Protein AF-A0A544Y3U0-F1 (afdb_monomer_lite)

Secondary structure (DSSP, 8-state):
--THHHHHHHHHHHHHHHHHHHHHHHHHHHHHHHHHHHHHHH-HHHHHHHHHHHH----TT--------TTTHHHHTTTS-----SPPPHHHHHHHHHHHHHT----PPP-----PPPP------PPP--

InterPro domains:
  IPR007060 Septum formation initiator FtsL/DivIC [PF04977] (3-69)

Foldseek 3Di:
DDPPVVVVVVVVVVVVVVVVVVVVVVVVVVVVVVVVVVVLVVDPVSVVVCCCVPVVDDDVPDDDDDDADPVCVVVVVVVPDDPPPPDPDPVVVVVVVVVVVVVDDDDDDDDDDDDDDDDDDDDDDDDDDD

pLDDT: mean 76.21, std 18.73, range [39.06, 98.12]

Sequence (130 aa):
MSLAYPAREYVAQRRQIAQLEAQQANALRKLQNLEQRRRRLEDPDYIKRLAKERLFYCEPGADCYQVIDEDTAGTAAAKAGTKPPERPAWYVTLWRSFEAADKGRPAAPAAGRSPAPTASASASAPPAAG

Organism: NCBI:txid568844

Structure (mmCIF, N/CA/C/O backbone):
data_AF-A0A544Y3U0-F1
#
_entry.id   AF-A0A544Y3U0-F1
#
loop_
_atom_site.group_PDB
_atom_site.id
_atom_site.type_symbol
_atom_site.label_atom_id
_atom_site.label_alt_id
_atom_site.label_comp_id
_atom_site.label_asym_id
_atom_site.label_entity_id
_atom_site.label_seq_id
_atom_site.pdbx_PDB_ins_code
_atom_site.Cartn_x
_atom_site.Cartn_y
_atom_site.Cartn_z
_atom_site.occupancy
_atom_site.B_iso_or_equiv
_atom_site.auth_seq_id
_atom_site.auth_comp_id
_atom_site.auth_asym_id
_atom_site.auth_atom_id
_atom_site.pdbx_PDB_model_num
ATOM 1 N N . MET A 1 1 ? -27.786 2.611 47.913 1.00 48.91 1 MET A N 1
ATOM 2 C CA . MET A 1 1 ? -28.156 2.373 46.499 1.00 48.91 1 MET A CA 1
ATOM 3 C C . MET A 1 1 ? -26.975 2.746 45.608 1.00 48.91 1 MET A C 1
ATOM 5 O O . MET A 1 1 ? -26.592 3.908 45.581 1.00 48.91 1 MET A O 1
ATOM 9 N N . SER A 1 2 ? -26.355 1.765 44.946 1.00 60.31 2 SER A N 1
ATOM 10 C CA . SER A 1 2 ? -25.130 1.940 44.147 1.00 60.31 2 SER A CA 1
ATOM 11 C C . SER A 1 2 ? -25.437 2.353 42.703 1.00 60.31 2 SER A C 1
ATOM 13 O O . SER A 1 2 ? -25.557 1.506 41.825 1.00 60.31 2 SER A O 1
ATOM 15 N N . LEU A 1 3 ? -25.520 3.659 42.442 1.00 62.03 3 LEU A N 1
ATOM 16 C CA . LEU A 1 3 ? -25.684 4.229 41.090 1.00 62.03 3 LEU A CA 1
ATOM 17 C C . LEU A 1 3 ? -24.355 4.375 40.319 1.00 62.03 3 LEU A C 1
ATOM 19 O O . LEU A 1 3 ? -24.346 4.772 39.158 1.00 62.03 3 LEU A O 1
ATOM 23 N N . ALA A 1 4 ? -23.221 4.030 40.935 1.00 64.88 4 ALA A N 1
ATOM 24 C CA . ALA A 1 4 ? -21.902 4.148 40.307 1.00 64.88 4 ALA A CA 1
ATOM 25 C C . ALA A 1 4 ? -21.598 3.035 39.279 1.00 64.88 4 ALA A C 1
ATOM 27 O O . ALA A 1 4 ? -20.752 3.220 38.405 1.00 64.88 4 ALA A O 1
ATOM 28 N N . TYR A 1 5 ? -22.274 1.878 39.360 1.00 67.19 5 TYR A N 1
ATOM 29 C CA . TYR A 1 5 ? -22.028 0.738 38.461 1.00 67.19 5 TYR A CA 1
ATOM 30 C C . TYR A 1 5 ? -22.492 0.990 37.012 1.00 67.19 5 TYR A C 1
ATOM 32 O O . TYR A 1 5 ? -21.703 0.747 36.101 1.00 67.19 5 TYR A O 1
ATOM 40 N N . PRO A 1 6 ? -23.694 1.539 36.761 1.00 81.75 6 PRO A N 1
ATOM 41 C CA . PRO A 1 6 ? -24.152 1.838 35.401 1.00 81.75 6 PRO A CA 1
ATOM 42 C C . PRO A 1 6 ? -23.341 2.942 34.705 1.00 81.75 6 PRO A C 1
ATOM 44 O O . PRO A 1 6 ? -23.086 2.865 33.505 1.00 81.75 6 PRO A O 1
ATOM 47 N N . ALA A 1 7 ? -22.888 3.956 35.452 1.00 80.19 7 ALA A N 1
ATOM 48 C CA . ALA A 1 7 ? -22.153 5.084 34.880 1.00 80.19 7 ALA A CA 1
ATOM 49 C C . ALA A 1 7 ? -20.780 4.673 34.319 1.00 80.19 7 ALA A C 1
ATOM 51 O O . ALA A 1 7 ? -20.399 5.104 33.231 1.00 80.19 7 ALA A O 1
ATOM 52 N N . ARG A 1 8 ? -20.039 3.806 35.025 1.00 82.81 8 ARG A N 1
ATOM 53 C CA . ARG A 1 8 ? -18.732 3.330 34.538 1.00 82.81 8 ARG A CA 1
ATOM 54 C C . ARG A 1 8 ? -18.849 2.409 33.322 1.00 82.81 8 ARG A C 1
ATOM 56 O O . ARG A 1 8 ? -17.984 2.455 32.453 1.00 82.81 8 ARG A O 1
ATOM 63 N N . GLU A 1 9 ? -19.923 1.624 33.249 1.00 85.12 9 GLU A N 1
ATOM 64 C CA . GLU A 1 9 ? -20.185 0.721 32.127 1.00 85.12 9 GLU A CA 1
ATOM 65 C C . GLU A 1 9 ? -20.483 1.520 30.855 1.00 85.12 9 GLU A C 1
ATOM 67 O O . GLU A 1 9 ? -19.892 1.281 29.804 1.00 85.12 9 GLU A O 1
ATOM 72 N N . TYR A 1 10 ? -21.295 2.573 30.975 1.00 86.94 10 TYR A N 1
ATOM 73 C CA . TYR A 1 10 ? -21.544 3.503 29.877 1.00 86.94 10 TYR A CA 1
ATOM 74 C C . TYR A 1 10 ? -20.252 4.166 29.369 1.00 86.94 10 TYR A C 1
ATOM 76 O O . TYR A 1 10 ? -20.007 4.217 28.164 1.00 86.94 10 TYR A O 1
ATOM 84 N N . VAL A 1 11 ? -19.375 4.631 30.268 1.00 90.31 11 VAL A N 1
ATOM 85 C CA . VAL A 1 11 ? -18.079 5.217 29.876 1.00 90.31 11 VAL A CA 1
ATOM 86 C C . VAL A 1 11 ? -17.190 4.194 29.158 1.00 90.31 11 VAL A C 1
ATOM 88 O O . VAL A 1 11 ? -16.544 4.544 28.168 1.00 90.31 11 VAL A O 1
ATOM 91 N N . ALA A 1 12 ? -17.164 2.939 29.616 1.00 90.06 12 ALA A N 1
ATOM 92 C CA . ALA A 1 12 ? -16.413 1.869 28.961 1.00 90.06 12 ALA A CA 1
ATOM 93 C C . ALA A 1 12 ? -16.936 1.595 27.539 1.00 90.06 12 ALA A C 1
ATOM 95 O O . ALA A 1 12 ? -16.149 1.580 26.591 1.00 90.06 12 ALA A O 1
ATOM 96 N N . GLN A 1 13 ? -18.255 1.497 27.363 1.00 89.56 13 GLN A N 1
ATOM 97 C CA . GLN A 1 13 ? -18.881 1.307 26.051 1.00 89.56 13 GLN A CA 1
ATOM 98 C C . GLN A 1 13 ? -18.585 2.467 25.093 1.00 89.56 13 GLN A C 1
ATOM 100 O O . GLN A 1 13 ? -18.227 2.245 23.938 1.00 89.56 13 GLN A O 1
ATOM 105 N N . ARG A 1 14 ? -18.647 3.719 25.565 1.00 95.00 14 ARG A N 1
ATOM 106 C CA . ARG A 1 14 ? -18.317 4.895 24.737 1.00 95.00 14 ARG A CA 1
ATOM 107 C C . ARG A 1 14 ? -16.859 4.889 24.281 1.00 95.00 14 ARG A C 1
ATOM 109 O O . ARG A 1 14 ? -16.585 5.257 23.141 1.00 95.00 14 ARG A O 1
ATOM 116 N N . ARG A 1 15 ? -15.929 4.435 25.130 1.00 93.62 15 ARG A N 1
ATOM 117 C CA . ARG A 1 15 ? -14.522 4.250 24.736 1.00 93.62 15 ARG A CA 1
ATOM 118 C C . ARG A 1 15 ? -14.375 3.170 23.670 1.00 93.62 15 ARG A C 1
ATOM 120 O O . ARG A 1 15 ? -13.631 3.381 22.719 1.00 93.62 15 ARG A O 1
ATOM 127 N N . GLN A 1 16 ? -15.089 2.054 23.802 1.00 94.06 16 GLN A N 1
ATOM 128 C CA . GLN A 1 16 ? -15.058 0.977 22.813 1.00 94.06 16 GLN A CA 1
ATOM 129 C C . GLN A 1 16 ? -15.594 1.438 21.451 1.00 94.06 16 GLN A C 1
ATOM 131 O O . GLN A 1 16 ? -14.955 1.185 20.433 1.00 94.06 16 GLN A O 1
ATOM 136 N N . ILE A 1 17 ? -16.708 2.176 21.428 1.00 96.00 17 ILE A N 1
ATOM 137 C CA . ILE A 1 17 ? -17.262 2.762 20.197 1.00 96.00 17 ILE A CA 1
ATOM 138 C C . ILE A 1 17 ? -16.244 3.708 19.553 1.00 96.00 17 ILE A C 1
ATOM 140 O O . ILE A 1 17 ? -15.903 3.531 18.387 1.00 96.00 17 ILE A O 1
ATOM 144 N N . ALA A 1 18 ? -15.673 4.639 20.325 1.00 97.00 18 ALA A N 1
ATOM 145 C CA . ALA A 1 18 ? -14.677 5.579 19.810 1.00 97.00 18 ALA A CA 1
ATOM 146 C C . ALA A 1 18 ? -13.426 4.873 19.248 1.00 97.00 18 ALA A C 1
ATOM 148 O O . ALA A 1 18 ? -12.868 5.288 18.232 1.00 97.00 18 ALA A O 1
ATOM 149 N N . GLN A 1 19 ? -12.983 3.783 19.882 1.00 96.81 19 GLN A N 1
ATOM 150 C CA . GLN A 1 19 ? -11.872 2.972 19.378 1.00 96.81 19 GLN A CA 1
ATOM 151 C C . GLN A 1 19 ? -12.218 2.279 18.056 1.00 96.81 19 GLN A C 1
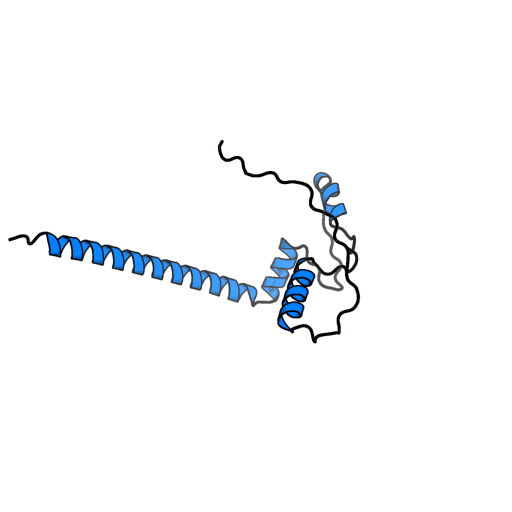ATOM 153 O O . GLN A 1 19 ? -11.397 2.286 17.138 1.00 96.81 19 GLN A O 1
ATOM 158 N N . LEU A 1 20 ? -13.416 1.703 17.938 1.00 97.75 20 LEU A N 1
ATOM 159 C CA . LEU A 1 20 ? -13.874 1.045 16.713 1.00 97.75 20 LEU A CA 1
ATOM 160 C C . LEU A 1 20 ? -14.028 2.039 15.557 1.00 97.75 20 LEU A C 1
ATOM 162 O O . LEU A 1 20 ? -13.564 1.766 14.452 1.00 97.75 20 LEU A O 1
ATOM 166 N N . GLU A 1 21 ? -14.592 3.216 15.815 1.00 97.75 21 GLU A N 1
ATOM 167 C CA . GLU A 1 21 ? -14.696 4.299 14.830 1.00 97.75 21 GLU A CA 1
ATOM 168 C C . GLU A 1 21 ? -13.309 4.756 14.354 1.00 97.75 21 GLU A C 1
ATOM 170 O O . GLU A 1 21 ? -13.066 4.899 13.153 1.00 97.75 21 GLU A O 1
ATOM 175 N N . ALA A 1 22 ? -12.348 4.903 15.273 1.00 97.81 22 ALA A N 1
ATOM 176 C CA . ALA A 1 22 ? -10.971 5.236 14.919 1.00 97.81 22 ALA A CA 1
ATOM 177 C C . ALA A 1 22 ? -10.313 4.142 14.056 1.00 97.81 22 ALA A C 1
ATOM 179 O O . ALA A 1 22 ? -9.614 4.446 13.084 1.00 97.81 22 ALA A O 1
ATOM 180 N N . GLN A 1 23 ? -10.541 2.863 14.370 1.00 97.56 23 GLN A N 1
ATOM 181 C CA . GLN A 1 23 ? -10.059 1.740 13.561 1.00 97.56 23 GLN A CA 1
ATOM 182 C C . GLN A 1 23 ? -10.691 1.729 12.166 1.00 97.56 23 GLN A C 1
ATOM 184 O O . GLN A 1 23 ? -9.972 1.558 11.178 1.00 97.56 23 GLN A O 1
ATOM 189 N N . GLN A 1 24 ? -11.997 1.980 12.063 1.00 97.88 24 GLN A N 1
ATOM 190 C CA . GLN A 1 24 ? -12.703 2.084 10.789 1.00 97.88 24 GLN A CA 1
ATOM 191 C C . GLN A 1 24 ? -12.136 3.223 9.936 1.00 97.88 24 GLN A C 1
ATOM 193 O O . GLN A 1 24 ? -11.776 3.006 8.779 1.00 97.88 24 GLN A O 1
ATOM 198 N N . ALA A 1 25 ? -11.963 4.415 10.512 1.00 98.06 25 ALA A N 1
ATOM 199 C CA . ALA A 1 25 ? -11.368 5.554 9.818 1.00 98.06 25 ALA A CA 1
ATOM 200 C C . ALA A 1 25 ? -9.937 5.249 9.335 1.00 98.06 25 ALA A C 1
ATOM 202 O O . ALA A 1 25 ? -9.553 5.598 8.217 1.00 98.06 25 ALA A O 1
ATOM 203 N N . ASN A 1 26 ? -9.139 4.546 10.143 1.00 98.06 26 ASN A N 1
ATOM 204 C CA . ASN A 1 26 ? -7.810 4.080 9.746 1.00 98.06 26 ASN A CA 1
ATOM 205 C C . ASN A 1 26 ? -7.860 3.094 8.572 1.00 98.06 26 ASN A C 1
ATOM 207 O O . ASN A 1 26 ? -7.059 3.214 7.643 1.00 98.06 26 ASN A O 1
ATOM 211 N N . ALA A 1 27 ? -8.780 2.131 8.602 1.00 97.69 27 ALA A N 1
ATOM 212 C CA . ALA A 1 27 ? -8.945 1.148 7.538 1.00 97.69 27 ALA A CA 1
ATOM 213 C C . ALA A 1 27 ? -9.372 1.810 6.220 1.00 97.69 27 ALA A C 1
ATOM 215 O O . ALA A 1 27 ? -8.755 1.561 5.186 1.00 97.69 27 ALA A O 1
ATOM 216 N N . LEU A 1 28 ? -10.341 2.727 6.265 1.00 98.12 28 LEU A N 1
ATOM 217 C CA . LEU A 1 28 ? -10.798 3.476 5.092 1.00 98.12 28 LEU A CA 1
ATOM 218 C C . LEU A 1 28 ? -9.675 4.319 4.476 1.00 98.12 28 LEU A C 1
ATOM 220 O O . LEU A 1 28 ? -9.487 4.295 3.261 1.00 98.12 28 LEU A O 1
ATOM 224 N N . ARG A 1 29 ? -8.855 4.989 5.296 1.00 98.12 29 ARG A N 1
ATOM 225 C CA . ARG A 1 29 ? -7.670 5.717 4.804 1.00 98.12 29 ARG A CA 1
ATOM 226 C C . ARG A 1 29 ? -6.670 4.795 4.107 1.00 98.12 29 ARG A C 1
ATOM 228 O O . ARG A 1 29 ? -6.110 5.158 3.074 1.00 98.12 29 ARG A O 1
ATOM 235 N N . LYS A 1 30 ? -6.436 3.594 4.646 1.00 97.50 30 LYS A N 1
ATOM 236 C CA . LYS A 1 30 ? -5.561 2.598 4.007 1.00 97.50 30 LYS A CA 1
ATOM 237 C C . LYS A 1 30 ? -6.129 2.137 2.668 1.00 97.50 30 LYS A C 1
ATOM 239 O O . LYS A 1 30 ? -5.371 2.083 1.704 1.00 97.50 30 LYS A O 1
ATOM 244 N N . LEU A 1 31 ? -7.431 1.857 2.599 1.00 98.06 31 LEU A N 1
ATOM 245 C CA . LEU A 1 31 ? -8.101 1.474 1.354 1.00 98.06 31 LEU A CA 1
ATOM 246 C C . LEU A 1 31 ? -7.947 2.557 0.286 1.00 98.06 31 LEU A C 1
ATOM 248 O O . LEU A 1 31 ? -7.442 2.259 -0.789 1.00 98.06 31 LEU A O 1
ATOM 252 N N . GLN A 1 32 ? -8.242 3.817 0.611 1.00 97.88 32 GLN A N 1
ATOM 253 C CA . GLN A 1 32 ? -8.072 4.933 -0.327 1.00 97.88 32 GLN A CA 1
ATOM 254 C C . GLN A 1 32 ? -6.630 5.043 -0.843 1.00 97.88 32 GLN A C 1
ATOM 256 O O . GLN A 1 32 ? -6.396 5.177 -2.044 1.00 97.88 32 GLN A O 1
ATOM 261 N N . ASN A 1 33 ? -5.639 4.927 0.045 1.00 97.38 33 ASN A N 1
ATOM 262 C CA . ASN A 1 33 ? -4.230 4.966 -0.346 1.00 97.38 33 ASN A CA 1
ATOM 263 C C . ASN A 1 33 ? -3.846 3.805 -1.275 1.00 97.38 33 ASN A C 1
ATOM 265 O O . ASN A 1 33 ? -3.070 3.992 -2.216 1.00 97.38 33 ASN A O 1
ATOM 269 N N . LEU A 1 34 ? -4.356 2.603 -1.004 1.00 97.56 34 LEU A N 1
ATOM 270 C CA . LEU A 1 34 ? -4.101 1.416 -1.816 1.00 97.56 34 LEU A CA 1
ATOM 271 C C . LEU A 1 34 ? -4.785 1.515 -3.178 1.00 97.56 34 LEU A C 1
ATOM 273 O O . LEU A 1 34 ? -4.144 1.238 -4.187 1.00 97.56 34 LEU A O 1
ATOM 277 N N . GLU A 1 35 ? -6.029 1.980 -3.231 1.00 96.94 35 GLU A N 1
ATOM 278 C CA . GLU A 1 35 ? -6.752 2.217 -4.481 1.00 96.94 35 GLU A CA 1
ATOM 279 C C . GLU A 1 35 ? -6.043 3.251 -5.353 1.00 96.94 35 GLU A C 1
ATOM 281 O O . GLU A 1 35 ? -5.858 3.028 -6.546 1.00 96.94 35 GLU A O 1
ATOM 286 N N . GLN A 1 36 ? -5.559 4.349 -4.769 1.00 96.25 36 GLN A N 1
ATOM 287 C CA . GLN A 1 36 ? -4.768 5.334 -5.507 1.00 96.25 36 GLN A CA 1
ATOM 288 C C . GLN A 1 36 ? -3.465 4.742 -6.056 1.00 96.25 36 GLN A C 1
ATOM 290 O O . GLN A 1 36 ? -3.078 5.041 -7.185 1.00 96.25 36 GLN A O 1
ATOM 295 N N . ARG A 1 37 ? -2.767 3.907 -5.275 1.00 93.38 37 ARG A N 1
ATOM 296 C CA . ARG A 1 37 ? -1.558 3.208 -5.746 1.00 93.38 37 ARG A CA 1
ATOM 297 C C . ARG A 1 37 ? -1.888 2.241 -6.873 1.00 93.38 37 ARG A C 1
ATOM 299 O O . ARG A 1 37 ? -1.173 2.233 -7.866 1.00 93.38 37 ARG A O 1
ATOM 306 N N . ARG A 1 38 ? -2.972 1.480 -6.736 1.00 94.56 38 ARG A N 1
ATOM 307 C CA . ARG A 1 38 ? -3.451 0.556 -7.759 1.00 94.56 38 ARG A CA 1
ATOM 308 C C . ARG A 1 38 ? -3.765 1.292 -9.059 1.00 94.56 38 ARG A C 1
ATOM 310 O O . ARG A 1 38 ? -3.211 0.916 -10.076 1.00 94.56 38 ARG A O 1
ATOM 317 N N . ARG A 1 39 ? -4.544 2.378 -9.014 1.00 94.25 39 ARG A N 1
ATOM 318 C CA . ARG A 1 39 ? -4.865 3.188 -10.205 1.00 94.25 39 ARG A CA 1
ATOM 319 C C . ARG A 1 39 ? -3.616 3.707 -10.916 1.00 94.25 39 ARG A C 1
ATOM 321 O O . ARG A 1 39 ? -3.564 3.690 -12.135 1.00 94.25 39 ARG A O 1
ATOM 328 N N . ARG A 1 40 ? -2.590 4.134 -10.167 1.00 91.38 40 ARG A N 1
ATOM 329 C CA . ARG A 1 40 ? -1.297 4.525 -10.760 1.00 91.38 40 ARG A CA 1
ATOM 330 C C . ARG A 1 40 ? -0.594 3.348 -11.437 1.00 91.38 40 ARG A C 1
ATOM 332 O O . ARG A 1 40 ? -0.017 3.526 -12.495 1.00 91.38 40 ARG A O 1
ATOM 339 N N . LEU A 1 41 ? -0.644 2.163 -10.835 1.00 91.12 41 LEU A N 1
ATOM 340 C CA . LEU A 1 41 ? -0.046 0.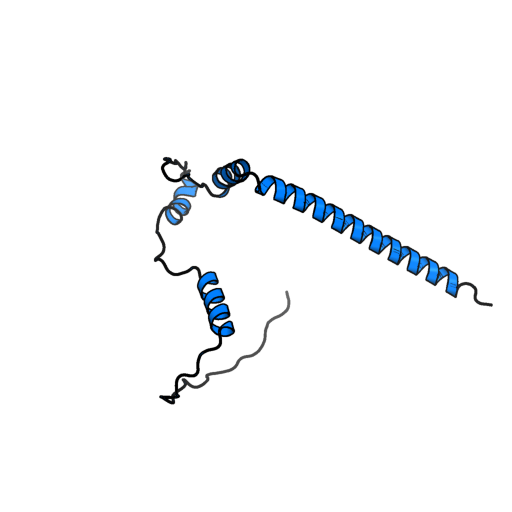944 -11.387 1.00 91.12 41 LEU A CA 1
ATOM 341 C C . LEU A 1 41 ? -0.863 0.316 -12.529 1.00 91.12 41 LEU A C 1
ATOM 343 O O . LEU A 1 41 ? -0.348 -0.570 -13.193 1.00 91.12 41 LEU A O 1
ATOM 347 N N . GLU A 1 42 ? -2.106 0.735 -12.762 1.00 92.06 42 GLU A N 1
ATOM 348 C CA . GLU A 1 42 ? -2.899 0.308 -13.926 1.00 92.06 42 GLU A CA 1
ATOM 349 C C . GLU A 1 42 ? -2.489 1.053 -15.209 1.00 92.06 42 GLU A C 1
ATOM 351 O O . GLU A 1 42 ? -2.766 0.574 -16.306 1.00 92.06 42 GLU A O 1
ATOM 356 N N . ASP A 1 43 ? -1.793 2.189 -15.086 1.00 93.81 43 ASP A N 1
ATOM 357 C CA . ASP A 1 43 ? -1.255 2.940 -16.220 1.00 93.81 43 ASP A CA 1
ATOM 358 C C . ASP A 1 43 ? 0.043 2.281 -16.748 1.00 93.81 43 ASP A C 1
ATOM 360 O O . ASP A 1 43 ? 1.059 2.236 -16.035 1.00 93.81 43 ASP A O 1
ATOM 364 N N . PRO A 1 44 ? 0.058 1.779 -18.000 1.00 89.19 44 PRO A N 1
ATOM 365 C CA . PRO A 1 44 ? 1.224 1.112 -18.571 1.00 89.19 44 PRO A CA 1
ATOM 366 C C . PRO A 1 44 ? 2.447 2.031 -18.691 1.00 89.19 44 PRO A C 1
ATOM 368 O O . PRO A 1 44 ? 3.574 1.562 -18.518 1.00 89.19 44 PRO A O 1
ATOM 371 N N . ASP A 1 45 ? 2.271 3.330 -18.932 1.00 90.25 45 ASP A N 1
ATOM 372 C CA . ASP A 1 45 ? 3.393 4.265 -19.055 1.00 90.25 45 ASP A CA 1
ATOM 373 C C . ASP A 1 45 ? 4.003 4.594 -17.688 1.00 90.25 45 ASP A C 1
ATOM 375 O O . ASP A 1 45 ? 5.212 4.820 -17.561 1.00 90.25 45 ASP A O 1
ATOM 379 N N . TYR A 1 46 ? 3.193 4.560 -16.626 1.00 89.81 46 TYR A N 1
ATOM 380 C CA . TYR A 1 46 ? 3.694 4.619 -15.256 1.00 89.81 46 TYR A CA 1
ATOM 381 C C . TYR A 1 46 ? 4.540 3.385 -14.909 1.00 89.81 46 TYR A C 1
ATOM 383 O O . TYR A 1 46 ? 5.644 3.536 -14.380 1.00 89.81 46 TYR A O 1
ATOM 391 N N . ILE A 1 47 ? 4.083 2.176 -15.264 1.00 90.56 47 ILE A N 1
ATOM 392 C CA . ILE A 1 47 ? 4.850 0.939 -15.039 1.00 90.56 47 ILE A CA 1
ATOM 393 C C . ILE A 1 47 ? 6.171 0.961 -15.812 1.00 90.56 47 ILE A C 1
ATOM 395 O O . ILE A 1 47 ? 7.209 0.631 -15.239 1.00 90.56 47 ILE A O 1
ATOM 399 N N . LYS A 1 48 ? 6.167 1.378 -17.085 1.00 88.00 48 LYS A N 1
ATOM 400 C CA . LYS A 1 48 ? 7.389 1.467 -17.902 1.00 88.00 48 LYS A CA 1
ATOM 401 C C . LYS A 1 48 ? 8.431 2.392 -17.278 1.00 88.00 48 LYS A C 1
ATOM 403 O O . LYS A 1 48 ? 9.601 2.022 -17.216 1.00 88.00 48 LYS A O 1
ATOM 408 N N . ARG A 1 49 ? 8.020 3.565 -16.780 1.00 87.44 49 ARG A N 1
ATOM 409 C CA . ARG A 1 49 ? 8.917 4.487 -16.061 1.00 87.44 49 ARG A CA 1
ATOM 410 C C . ARG A 1 49 ? 9.480 3.849 -14.797 1.00 87.44 49 ARG A C 1
ATOM 412 O O . ARG A 1 49 ? 10.693 3.829 -14.623 1.00 87.44 49 ARG A O 1
ATOM 419 N N . LEU A 1 50 ? 8.621 3.244 -13.974 1.00 87.75 50 LEU A N 1
ATOM 420 C CA . LEU A 1 50 ? 9.045 2.572 -12.745 1.00 87.75 50 LEU A CA 1
ATOM 421 C C . LEU A 1 50 ? 10.038 1.432 -13.027 1.00 87.75 50 LEU A C 1
ATOM 423 O O . LEU A 1 50 ? 11.017 1.265 -12.302 1.00 87.75 50 LEU A O 1
ATOM 427 N N . ALA A 1 51 ? 9.800 0.656 -14.085 1.00 89.06 51 ALA A N 1
ATOM 428 C CA . ALA A 1 51 ? 10.675 -0.429 -14.504 1.00 89.06 51 ALA A CA 1
ATOM 429 C C . ALA A 1 51 ? 12.037 0.097 -14.988 1.00 89.06 51 ALA A C 1
ATOM 431 O O . ALA A 1 51 ? 13.069 -0.449 -14.601 1.00 89.06 51 ALA A O 1
ATOM 432 N N . LYS A 1 52 ? 12.062 1.181 -15.772 1.00 86.00 52 LYS A N 1
ATOM 433 C CA . LYS A 1 52 ? 13.309 1.827 -16.212 1.00 86.00 52 LYS A CA 1
ATOM 434 C C . LYS A 1 52 ? 14.104 2.378 -15.020 1.00 86.00 52 LYS A C 1
ATOM 436 O O . LYS A 1 52 ? 15.284 2.077 -14.890 1.00 86.00 52 LYS A O 1
ATOM 441 N N . GLU A 1 53 ? 13.451 3.100 -14.110 1.00 86.31 53 GLU A N 1
ATOM 442 C CA . GLU A 1 53 ? 14.099 3.746 -12.957 1.00 86.31 53 GLU A CA 1
ATOM 443 C C . GLU A 1 53 ? 14.584 2.760 -11.886 1.00 86.31 53 GLU A C 1
ATOM 445 O O . GLU A 1 53 ? 15.661 2.942 -11.322 1.00 86.31 53 GLU A O 1
ATOM 450 N N . ARG A 1 54 ? 13.787 1.733 -11.556 1.00 88.38 54 ARG A N 1
ATOM 451 C CA . ARG A 1 54 ? 14.085 0.832 -10.426 1.00 88.38 54 ARG A CA 1
ATOM 452 C C . ARG A 1 54 ? 14.672 -0.509 -10.813 1.00 88.38 54 ARG A C 1
ATOM 454 O O . ARG A 1 54 ? 15.355 -1.118 -9.995 1.00 88.38 54 ARG A O 1
ATOM 461 N N . LEU A 1 55 ? 14.346 -1.004 -12.000 1.00 87.00 55 LEU A N 1
ATOM 462 C CA . LEU A 1 55 ? 14.747 -2.338 -12.445 1.00 87.00 55 LEU A CA 1
ATOM 463 C C . LEU A 1 55 ? 15.783 -2.281 -13.566 1.00 87.00 55 LEU A C 1
ATOM 465 O O . LEU A 1 55 ? 16.187 -3.340 -14.034 1.00 87.00 55 LEU A O 1
ATOM 469 N N . PHE A 1 56 ? 16.194 -1.080 -13.998 1.00 84.88 56 PHE A N 1
ATOM 470 C CA . PHE A 1 56 ? 17.031 -0.886 -15.185 1.00 84.88 56 PHE A CA 1
ATOM 471 C C . PHE A 1 56 ? 16.465 -1.653 -16.395 1.00 84.88 56 PHE A C 1
ATOM 473 O O . PHE A 1 56 ? 17.200 -2.255 -17.174 1.00 84.88 56 PHE A O 1
ATOM 480 N N . TYR A 1 57 ? 15.130 -1.702 -16.502 1.00 83.38 57 TYR A N 1
ATOM 481 C CA . TYR A 1 57 ? 14.444 -2.456 -17.544 1.00 83.38 57 TYR A CA 1
ATOM 482 C C . TYR A 1 57 ? 14.642 -1.804 -18.910 1.00 83.38 57 TYR A C 1
ATOM 484 O O . TYR A 1 57 ? 14.494 -0.591 -19.059 1.00 83.38 57 TYR A O 1
ATOM 492 N N . CYS A 1 58 ? 14.877 -2.642 -19.914 1.00 84.25 58 CYS A N 1
ATOM 493 C CA . CYS A 1 58 ? 15.068 -2.241 -21.298 1.00 84.25 58 CYS A CA 1
ATOM 494 C C . CYS A 1 58 ? 13.987 -2.848 -22.168 1.00 84.25 58 CYS A C 1
ATOM 496 O O . CYS A 1 58 ? 13.692 -4.039 -22.072 1.00 84.25 58 CYS A O 1
ATOM 498 N N . GLU A 1 59 ? 13.369 -2.008 -22.994 1.00 82.81 59 GLU A N 1
ATOM 499 C CA . GLU A 1 59 ? 12.364 -2.484 -23.933 1.00 82.81 59 GLU A CA 1
ATOM 500 C C . GLU A 1 59 ? 13.020 -3.422 -24.958 1.00 82.81 59 GLU A C 1
ATOM 502 O O . GLU A 1 59 ? 14.150 -3.177 -25.388 1.00 82.81 59 GLU A O 1
ATOM 507 N N . PRO A 1 60 ? 12.341 -4.517 -25.340 1.00 80.38 60 PRO A N 1
ATOM 508 C CA . PRO A 1 60 ? 12.887 -5.459 -26.305 1.00 80.38 60 PRO A CA 1
ATOM 509 C C . PRO A 1 60 ? 13.142 -4.747 -27.640 1.00 80.38 60 PRO A C 1
ATOM 511 O O . PRO A 1 60 ? 12.224 -4.176 -28.224 1.00 80.38 60 PRO A O 1
ATOM 514 N N . GLY A 1 61 ? 14.393 -4.782 -28.108 1.00 81.50 61 GLY A N 1
ATOM 515 C CA . GLY A 1 61 ? 14.833 -4.112 -29.338 1.00 81.50 61 GLY A CA 1
ATOM 516 C C . GLY A 1 61 ? 15.404 -2.700 -29.153 1.00 81.50 61 GLY A C 1
ATOM 517 O O . GLY A 1 61 ? 15.803 -2.100 -30.145 1.00 81.50 61 GLY A O 1
ATOM 518 N N . ALA A 1 62 ? 15.462 -2.170 -27.927 1.00 76.94 62 ALA A N 1
ATOM 519 C CA . ALA A 1 62 ? 16.153 -0.918 -27.620 1.00 76.94 62 ALA A CA 1
ATOM 520 C C . ALA A 1 62 ? 17.553 -1.178 -27.034 1.00 76.94 62 ALA A C 1
ATOM 522 O O . ALA A 1 62 ? 17.709 -2.032 -26.158 1.00 76.94 62 ALA A O 1
ATOM 523 N N . ASP A 1 63 ? 18.549 -0.400 -27.469 1.00 77.31 63 ASP A N 1
ATOM 524 C CA . ASP A 1 63 ? 19.896 -0.419 -26.894 1.00 77.31 63 ASP A CA 1
ATOM 525 C C . ASP A 1 63 ? 19.935 0.420 -25.612 1.00 77.31 63 ASP A C 1
ATOM 527 O O . ASP A 1 63 ? 19.694 1.629 -25.619 1.00 77.31 63 ASP A O 1
ATOM 531 N N . CYS A 1 64 ? 20.233 -0.230 -24.491 1.00 79.75 64 CYS A N 1
ATOM 532 C CA . CYS A 1 64 ? 20.341 0.412 -23.189 1.00 79.75 64 CYS A CA 1
ATOM 533 C C . CYS A 1 64 ? 21.781 0.471 -22.707 1.00 79.75 64 CYS A C 1
ATOM 535 O O . CYS A 1 64 ? 22.477 -0.543 -22.679 1.00 79.75 64 CYS A O 1
ATOM 537 N N . TYR A 1 65 ? 22.173 1.636 -22.203 1.00 76.94 65 TYR A N 1
ATOM 538 C CA . TYR A 1 65 ? 23.476 1.849 -21.590 1.00 76.94 65 TYR A CA 1
ATOM 539 C C . TYR A 1 65 ? 23.308 2.067 -20.088 1.00 76.94 65 TYR A C 1
ATOM 541 O O . TYR A 1 65 ? 22.517 2.906 -19.658 1.00 76.94 65 TYR A O 1
ATOM 549 N N . GLN A 1 66 ? 24.062 1.315 -19.289 1.00 73.50 66 GLN A N 1
ATOM 550 C CA . GLN A 1 66 ? 24.190 1.541 -17.855 1.00 73.50 66 GLN A CA 1
ATOM 551 C C . GLN A 1 66 ? 25.577 2.120 -17.588 1.00 73.50 66 GLN A C 1
ATOM 553 O O . GLN A 1 66 ? 26.581 1.483 -17.900 1.00 73.50 66 GLN A O 1
ATOM 558 N N . VAL A 1 67 ? 25.628 3.329 -17.029 1.00 77.88 67 VAL A N 1
ATOM 559 C CA . VAL A 1 67 ? 26.885 3.921 -16.559 1.00 77.88 67 VAL A CA 1
ATOM 560 C C . VAL A 1 67 ? 27.234 3.255 -15.234 1.00 77.88 67 VAL A C 1
ATOM 562 O O . VAL A 1 67 ? 26.407 3.210 -14.324 1.00 77.88 67 VAL A O 1
ATOM 565 N N . ILE A 1 68 ? 28.428 2.678 -15.167 1.00 76.12 68 ILE A N 1
ATOM 566 C CA . ILE A 1 68 ? 28.942 1.974 -13.998 1.00 76.12 68 ILE A CA 1
ATOM 567 C C . ILE A 1 68 ? 30.175 2.745 -13.541 1.00 76.12 68 ILE A C 1
ATOM 569 O O . ILE A 1 68 ? 31.142 2.846 -14.295 1.00 76.12 68 ILE A O 1
ATOM 573 N N . ASP A 1 69 ? 30.131 3.284 -12.326 1.00 79.06 69 ASP A N 1
ATOM 574 C CA . ASP A 1 69 ? 31.286 3.934 -11.705 1.00 79.06 69 ASP A CA 1
ATOM 575 C C . ASP A 1 69 ? 32.296 2.876 -11.234 1.00 79.06 69 ASP A C 1
ATOM 577 O O . ASP A 1 69 ? 31.905 1.749 -10.899 1.00 79.06 69 ASP A O 1
ATOM 581 N N . GLU A 1 70 ? 33.584 3.229 -11.182 1.00 74.19 70 GLU A N 1
ATOM 582 C CA . GLU A 1 70 ? 34.697 2.303 -10.893 1.00 74.19 70 GLU A CA 1
ATOM 583 C C . GLU A 1 70 ? 34.500 1.516 -9.580 1.00 74.19 70 GLU A C 1
ATOM 585 O O . GLU A 1 70 ? 34.782 0.318 -9.527 1.00 74.19 70 GLU A O 1
ATOM 590 N N . ASP A 1 71 ? 33.881 2.132 -8.569 1.00 69.81 71 ASP A N 1
ATOM 591 C CA . ASP A 1 71 ? 33.563 1.506 -7.276 1.00 69.81 71 ASP A CA 1
ATOM 592 C C . ASP A 1 71 ? 32.444 0.446 -7.353 1.00 69.81 71 ASP A C 1
ATOM 594 O O . ASP A 1 71 ? 32.341 -0.448 -6.510 1.00 69.81 71 ASP A O 1
ATOM 598 N N . THR A 1 72 ? 31.583 0.515 -8.372 1.00 61.88 72 THR A N 1
ATOM 599 C CA . THR A 1 72 ? 30.423 -0.380 -8.554 1.00 61.88 72 THR A CA 1
ATOM 600 C C . THR A 1 72 ? 30.651 -1.469 -9.604 1.00 61.88 72 THR A C 1
ATOM 602 O O . THR A 1 72 ? 29.866 -2.426 -9.680 1.00 61.88 72 THR A O 1
ATOM 605 N N . ALA A 1 73 ? 31.760 -1.386 -10.347 1.00 59.97 73 ALA A N 1
ATOM 606 C CA . ALA A 1 73 ? 32.129 -2.286 -11.439 1.00 59.97 73 ALA A CA 1
ATOM 607 C C . ALA A 1 73 ? 32.120 -3.771 -11.045 1.00 59.97 73 ALA A C 1
ATOM 609 O O . ALA A 1 73 ? 31.565 -4.603 -11.768 1.00 59.97 73 ALA A O 1
ATOM 610 N N . GLY A 1 74 ? 32.632 -4.105 -9.856 1.00 60.62 74 GLY A N 1
ATOM 611 C CA . GLY A 1 74 ? 32.662 -5.487 -9.360 1.00 60.62 74 GLY A CA 1
ATOM 612 C C . GLY A 1 74 ? 31.276 -6.089 -9.086 1.00 60.62 74 GLY A C 1
ATOM 613 O O . GLY A 1 74 ? 31.085 -7.295 -9.221 1.00 60.62 74 GLY A O 1
ATOM 614 N N . THR A 1 75 ? 30.282 -5.263 -8.745 1.00 60.78 75 THR A N 1
ATOM 615 C CA . THR A 1 75 ? 28.913 -5.722 -8.437 1.00 60.78 75 THR A CA 1
ATOM 616 C C . THR A 1 75 ? 28.004 -5.757 -9.664 1.00 60.78 75 THR A C 1
ATOM 618 O O . THR A 1 75 ? 27.106 -6.598 -9.749 1.00 60.78 75 THR A O 1
ATOM 621 N N . ALA A 1 76 ? 28.248 -4.874 -10.635 1.00 57.03 76 ALA A N 1
ATOM 622 C CA . ALA A 1 76 ? 27.501 -4.818 -11.885 1.00 57.03 76 ALA A CA 1
ATOM 623 C C . ALA A 1 76 ? 27.848 -5.996 -12.810 1.00 57.03 76 ALA A C 1
ATOM 625 O O . ALA A 1 76 ? 26.941 -6.605 -13.377 1.00 57.03 76 ALA A O 1
ATOM 626 N N . ALA A 1 77 ? 29.123 -6.406 -12.873 1.00 57.53 77 ALA A N 1
ATOM 627 C CA . ALA A 1 77 ? 29.560 -7.581 -13.635 1.00 57.53 77 ALA A CA 1
ATOM 628 C C . ALA A 1 77 ? 28.876 -8.888 -13.181 1.00 57.53 77 ALA A C 1
ATOM 630 O O . ALA A 1 77 ? 28.598 -9.756 -14.000 1.00 57.53 77 ALA A O 1
ATOM 631 N N . ALA A 1 78 ? 28.525 -9.011 -11.895 1.00 57.41 78 ALA A N 1
ATOM 632 C CA . ALA A 1 78 ? 27.787 -10.165 -11.374 1.00 57.41 78 ALA A CA 1
ATOM 633 C C . ALA A 1 78 ? 26.294 -10.180 -11.773 1.00 57.41 78 ALA A C 1
ATOM 635 O O . ALA A 1 78 ? 25.659 -11.234 -11.753 1.00 57.41 78 ALA A O 1
ATOM 636 N N . LYS A 1 79 ? 25.717 -9.021 -12.128 1.00 56.88 79 LYS A N 1
ATOM 637 C CA . LYS A 1 79 ? 24.324 -8.884 -12.597 1.00 56.88 79 LYS A CA 1
ATOM 638 C C . LYS A 1 79 ? 24.213 -8.891 -14.122 1.00 56.88 79 LYS A C 1
ATOM 640 O O . LYS A 1 79 ? 23.167 -9.260 -14.656 1.00 56.88 79 LYS A O 1
ATOM 645 N N . ALA A 1 80 ? 25.280 -8.506 -14.816 1.00 56.03 80 ALA A N 1
ATOM 646 C CA . ALA A 1 80 ? 25.379 -8.543 -16.263 1.00 56.03 80 ALA A CA 1
ATOM 647 C C . ALA A 1 80 ? 25.594 -9.986 -16.755 1.00 56.03 80 ALA A C 1
ATOM 649 O O . ALA A 1 80 ? 26.710 -10.465 -16.908 1.00 56.03 80 ALA A O 1
ATOM 650 N N . GLY A 1 81 ? 24.494 -10.684 -17.035 1.00 61.75 81 GLY A N 1
ATOM 651 C CA . GLY A 1 81 ? 24.490 -11.676 -18.110 1.00 61.75 81 GLY A CA 1
ATOM 652 C C . GLY A 1 81 ? 25.141 -13.030 -17.828 1.00 61.75 81 GLY A C 1
ATOM 653 O O . GLY A 1 81 ? 25.915 -13.519 -18.641 1.00 61.75 81 GLY A O 1
ATOM 654 N N . THR A 1 82 ? 24.715 -13.733 -16.781 1.00 50.34 82 THR A N 1
ATOM 655 C CA . THR A 1 82 ? 24.635 -15.198 -16.897 1.00 50.34 82 THR A CA 1
ATOM 656 C C . THR A 1 82 ? 23.166 -15.567 -16.879 1.00 50.34 82 THR A C 1
ATOM 658 O O . THR A 1 82 ? 22.539 -15.479 -15.827 1.00 50.34 82 THR A O 1
ATOM 661 N N . LYS A 1 83 ? 22.596 -15.944 -18.035 1.00 57.56 83 LYS A N 1
ATOM 662 C CA . LYS A 1 83 ? 21.287 -16.610 -18.075 1.00 57.56 83 LYS A CA 1
ATOM 663 C C . LYS A 1 83 ? 21.446 -17.846 -17.185 1.00 57.56 83 LYS A C 1
ATOM 665 O O . LYS A 1 83 ? 22.202 -18.743 -17.567 1.00 57.56 83 LYS A O 1
ATOM 670 N N . PRO A 1 84 ? 20.831 -17.894 -15.987 1.00 59.81 84 PRO A N 1
ATOM 671 C CA . PRO A 1 84 ? 20.890 -19.101 -15.188 1.00 59.81 84 PRO A CA 1
ATOM 672 C C . PRO A 1 84 ? 20.312 -20.220 -16.058 1.00 59.81 84 PRO A C 1
ATOM 674 O O . PRO A 1 84 ? 19.420 -19.939 -16.871 1.00 59.81 84 PRO A O 1
ATOM 677 N N . PRO A 1 85 ? 20.796 -21.468 -15.939 1.00 60.94 85 PRO A N 1
ATOM 678 C CA . PRO A 1 85 ? 20.121 -22.585 -16.590 1.00 60.94 85 PRO A CA 1
ATOM 679 C C . PRO A 1 85 ? 18.620 -22.473 -16.309 1.00 60.94 85 PRO A C 1
ATOM 681 O O . PRO A 1 85 ? 18.254 -22.009 -15.228 1.00 60.94 85 PRO A O 1
ATOM 684 N N . GLU A 1 86 ? 17.784 -22.877 -17.270 1.00 68.19 86 GLU A N 1
ATOM 685 C CA . GLU A 1 86 ? 16.308 -22.792 -17.281 1.00 68.19 86 GLU A CA 1
ATOM 686 C C . GLU A 1 86 ? 15.641 -23.665 -16.194 1.00 68.19 86 GLU A C 1
ATOM 688 O O . GLU A 1 86 ? 14.617 -24.318 -16.378 1.00 68.19 86 GLU A O 1
ATOM 693 N N . ARG A 1 87 ? 16.258 -23.715 -15.016 1.00 73.69 87 ARG A N 1
ATOM 694 C CA . ARG A 1 87 ? 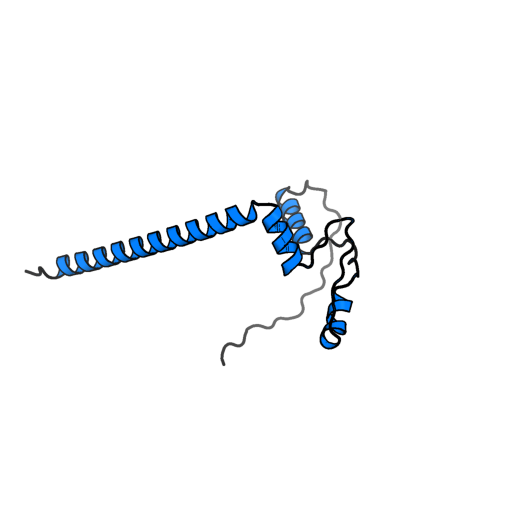15.713 -24.274 -13.803 1.00 73.69 87 ARG A CA 1
ATOM 695 C C . ARG A 1 87 ? 14.530 -23.386 -13.432 1.00 73.69 87 ARG A C 1
ATOM 697 O O . ARG A 1 87 ? 14.710 -22.171 -13.300 1.00 73.69 87 ARG A O 1
ATOM 704 N N . PRO A 1 88 ? 13.329 -23.963 -13.271 1.00 81.69 88 PRO A N 1
ATOM 705 C CA . PRO A 1 88 ? 12.202 -23.202 -12.767 1.00 81.69 88 PRO A CA 1
ATOM 706 C C . PRO A 1 88 ? 12.622 -22.523 -11.463 1.00 81.69 88 PRO A C 1
ATOM 708 O O . PRO A 1 88 ? 13.302 -23.132 -10.630 1.00 81.69 88 PRO A O 1
ATOM 711 N N . ALA A 1 89 ? 12.237 -21.255 -11.298 1.00 86.00 89 ALA A N 1
ATOM 712 C CA . ALA A 1 89 ? 12.429 -20.567 -10.030 1.00 86.00 89 ALA A CA 1
ATOM 713 C C . ALA A 1 89 ? 11.866 -21.446 -8.902 1.00 86.00 89 ALA A C 1
ATOM 715 O O . ALA A 1 89 ? 10.834 -22.094 -9.083 1.00 86.00 89 ALA A O 1
ATOM 716 N N . TRP A 1 90 ? 12.533 -21.488 -7.746 1.00 88.50 90 TRP A N 1
ATOM 717 C CA . TRP A 1 90 ? 12.200 -22.431 -6.667 1.00 88.50 90 TRP A CA 1
ATOM 718 C C . TRP A 1 90 ? 10.711 -22.394 -6.271 1.00 88.50 90 TRP A C 1
ATOM 720 O O . TRP A 1 90 ? 10.123 -23.432 -5.968 1.00 88.50 90 TRP A O 1
ATOM 730 N N . TYR A 1 91 ? 10.078 -21.218 -6.356 1.00 89.19 91 TYR A N 1
ATOM 731 C CA . TYR A 1 91 ? 8.657 -21.043 -6.058 1.00 89.19 91 TYR A CA 1
ATOM 732 C C . TYR A 1 91 ? 7.743 -21.752 -7.075 1.00 89.19 91 TYR A C 1
ATOM 734 O O . TYR A 1 91 ? 6.700 -22.280 -6.701 1.00 89.19 91 TYR A O 1
ATOM 742 N N . VAL A 1 92 ? 8.138 -21.813 -8.351 1.00 93.50 92 VAL A N 1
ATOM 743 C CA . VAL A 1 92 ? 7.383 -22.492 -9.416 1.00 93.50 92 VAL A CA 1
ATOM 744 C C . VAL A 1 92 ? 7.353 -23.993 -9.146 1.00 93.50 92 VAL A C 1
ATOM 746 O O . VAL A 1 92 ? 6.312 -24.631 -9.278 1.00 93.50 92 VAL A O 1
ATOM 749 N N . THR A 1 93 ? 8.481 -24.561 -8.722 1.00 92.81 93 THR A N 1
ATOM 750 C CA . THR A 1 93 ? 8.581 -25.978 -8.346 1.00 92.81 93 THR A CA 1
ATOM 751 C C . THR A 1 93 ? 7.718 -26.302 -7.124 1.00 92.81 93 THR A C 1
ATOM 753 O O . THR A 1 93 ? 7.046 -27.335 -7.101 1.00 92.81 93 THR A O 1
ATOM 756 N N . LEU A 1 94 ? 7.681 -25.404 -6.133 1.00 94.44 94 LEU A N 1
ATOM 757 C CA . LEU A 1 94 ? 6.828 -25.551 -4.952 1.00 94.44 94 LEU A CA 1
ATOM 758 C C . LEU A 1 94 ? 5.341 -25.534 -5.331 1.00 94.44 94 LEU A C 1
ATOM 760 O O . LEU A 1 94 ? 4.587 -26.410 -4.914 1.00 94.44 94 LEU A O 1
ATOM 764 N N . TRP A 1 95 ? 4.928 -24.585 -6.172 1.00 92.69 95 TRP A N 1
ATOM 765 C CA . TRP A 1 95 ? 3.531 -24.463 -6.591 1.00 92.69 95 TRP A CA 1
ATOM 766 C C . TRP A 1 95 ? 3.067 -25.647 -7.441 1.00 92.69 95 TRP A C 1
ATOM 768 O O . TRP A 1 95 ? 1.995 -26.198 -7.206 1.00 92.69 95 TRP A O 1
ATOM 778 N N . ARG A 1 96 ? 3.929 -26.138 -8.341 1.00 93.31 96 ARG A N 1
ATOM 779 C CA . ARG A 1 96 ? 3.679 -27.375 -9.098 1.00 93.31 96 ARG A CA 1
ATOM 780 C C . ARG A 1 96 ? 3.530 -28.599 -8.199 1.00 93.31 96 ARG A C 1
ATOM 782 O O . ARG A 1 96 ? 2.738 -29.479 -8.513 1.00 93.31 96 ARG A O 1
ATOM 789 N N . SER A 1 97 ? 4.269 -28.661 -7.090 1.00 91.25 97 SER A N 1
ATOM 790 C CA . SER A 1 97 ? 4.126 -29.744 -6.108 1.00 91.25 97 SER A CA 1
ATOM 791 C C . SER A 1 97 ? 2.765 -29.692 -5.413 1.00 91.25 97 SER A C 1
ATOM 793 O O . SER A 1 97 ? 2.148 -30.733 -5.203 1.00 91.25 97 SER A O 1
ATOM 795 N N . PHE A 1 98 ? 2.271 -28.487 -5.113 1.00 94.69 98 PHE A N 1
ATOM 796 C CA . PHE A 1 98 ? 0.947 -28.287 -4.527 1.00 94.69 98 PHE A CA 1
ATOM 797 C C . PHE A 1 98 ? -0.170 -28.679 -5.506 1.00 94.69 98 PHE A C 1
ATOM 799 O O . PHE A 1 98 ? -1.041 -29.467 -5.155 1.00 94.69 98 PHE A O 1
ATOM 806 N N . GLU A 1 99 ? -0.090 -28.232 -6.764 1.00 93.50 99 GLU A N 1
ATOM 807 C CA . GLU A 1 99 ? -1.032 -28.635 -7.819 1.00 93.50 99 GLU A CA 1
ATOM 808 C C . GLU A 1 99 ? -1.007 -30.146 -8.093 1.00 93.50 99 GLU A C 1
ATOM 810 O O . GLU A 1 99 ? -2.043 -30.747 -8.370 1.00 93.50 99 GLU A O 1
ATOM 815 N N . ALA A 1 100 ? 0.170 -30.776 -8.040 1.00 90.94 100 ALA A N 1
ATOM 816 C CA . ALA A 1 100 ? 0.302 -32.219 -8.218 1.00 90.94 100 ALA A CA 1
ATOM 817 C C . ALA A 1 100 ? -0.301 -33.010 -7.045 1.00 90.94 100 ALA A C 1
ATOM 819 O O . ALA A 1 100 ? -0.841 -34.094 -7.263 1.00 90.94 100 ALA A O 1
ATOM 820 N N . ALA A 1 101 ? -0.222 -32.479 -5.821 1.00 88.62 101 ALA A N 1
ATOM 821 C CA . ALA A 1 101 ? -0.851 -33.070 -4.644 1.00 88.62 101 ALA A CA 1
ATOM 822 C C . ALA A 1 101 ? -2.382 -32.929 -4.682 1.00 88.62 101 ALA A C 1
ATOM 824 O O . ALA A 1 101 ? -3.086 -33.887 -4.368 1.00 88.62 101 ALA A O 1
ATOM 825 N N . ASP A 1 102 ? -2.884 -31.775 -5.126 1.00 84.00 102 ASP A N 1
ATOM 826 C CA . ASP A 1 102 ? -4.318 -31.484 -5.258 1.00 84.00 102 ASP A CA 1
ATOM 827 C C . ASP A 1 102 ? -4.994 -32.342 -6.338 1.00 84.00 102 ASP A C 1
ATOM 829 O O . ASP A 1 102 ? -6.099 -32.846 -6.157 1.00 84.00 102 ASP A O 1
ATOM 833 N N . LYS A 1 103 ? -4.284 -32.611 -7.442 1.00 81.88 103 LYS A N 1
ATOM 834 C CA . LYS A 1 103 ? -4.806 -33.421 -8.554 1.00 81.88 103 LYS A CA 1
ATOM 835 C C . LYS A 1 103 ? -4.993 -34.904 -8.231 1.00 81.88 103 LYS A C 1
ATOM 837 O O . LYS A 1 103 ? -5.569 -35.590 -9.067 1.00 81.88 103 LYS A O 1
ATOM 842 N N . GLY A 1 104 ? -4.550 -35.379 -7.060 1.00 64.75 104 GLY A N 1
ATOM 843 C CA . GLY 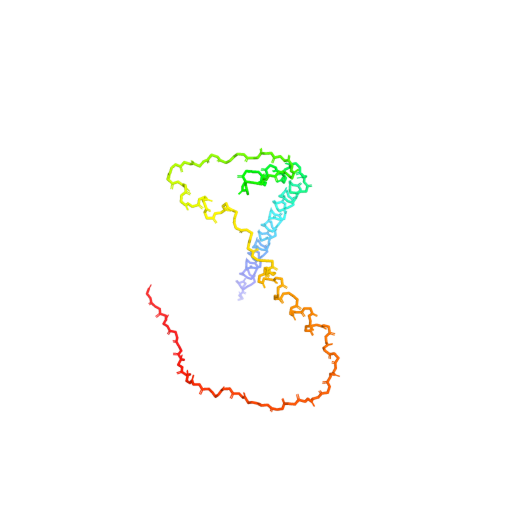A 1 104 ? -4.725 -36.757 -6.597 1.00 64.75 104 GLY A CA 1
ATOM 844 C C . GLY A 1 104 ? -4.060 -37.779 -7.525 1.00 64.75 104 GLY A C 1
ATOM 845 O O . GLY A 1 104 ? -4.483 -38.013 -8.652 1.00 64.75 104 GLY A O 1
ATOM 846 N N . ARG A 1 105 ? -2.992 -38.441 -7.073 1.00 60.31 105 ARG A N 1
ATOM 847 C CA . ARG A 1 105 ? -2.317 -39.463 -7.889 1.00 60.31 105 ARG A CA 1
ATOM 848 C C . ARG A 1 105 ? -3.310 -40.579 -8.281 1.00 60.31 105 ARG A C 1
ATOM 850 O O . ARG A 1 105 ? -3.838 -41.219 -7.371 1.00 60.31 105 ARG A O 1
ATOM 857 N N . PRO A 1 106 ? -3.519 -40.903 -9.575 1.00 54.81 106 PRO A N 1
ATOM 858 C CA . PRO A 1 106 ? -4.157 -42.165 -9.923 1.00 54.81 106 PRO A CA 1
ATOM 859 C C . PRO A 1 106 ? -3.250 -43.297 -9.432 1.00 54.81 106 PRO A C 1
ATOM 861 O O . PRO A 1 106 ? -2.047 -43.315 -9.712 1.00 54.81 106 PRO A O 1
ATOM 864 N N . ALA A 1 107 ? -3.812 -44.199 -8.629 1.00 49.19 107 ALA A N 1
ATOM 865 C CA . ALA A 1 107 ? -3.090 -45.313 -8.034 1.00 49.19 107 ALA A CA 1
ATOM 866 C C . ALA A 1 107 ? -2.429 -46.169 -9.130 1.00 49.19 107 ALA A C 1
ATOM 868 O O . ALA A 1 107 ? -3.105 -46.865 -9.882 1.00 49.19 107 ALA A O 1
ATOM 869 N N . ALA A 1 108 ? -1.098 -46.115 -9.212 1.00 49.50 108 ALA A N 1
ATOM 870 C CA . ALA A 1 108 ? -0.294 -47.080 -9.955 1.00 49.50 108 ALA A CA 1
ATOM 871 C C . ALA A 1 108 ? 0.207 -48.151 -8.969 1.00 49.50 108 ALA A C 1
ATOM 873 O O . ALA A 1 108 ? 0.567 -47.797 -7.840 1.00 49.50 108 ALA A O 1
ATOM 874 N N . PRO A 1 109 ? 0.200 -49.441 -9.351 1.00 44.44 109 PRO A N 1
ATOM 875 C CA . PRO A 1 109 ? 0.354 -50.552 -8.421 1.00 44.44 109 PRO A CA 1
ATOM 876 C C . PRO A 1 109 ? 1.753 -50.605 -7.804 1.00 44.44 109 PRO A C 1
ATOM 878 O O . PRO A 1 109 ? 2.759 -50.291 -8.439 1.00 44.44 109 PRO A O 1
ATOM 881 N N . ALA A 1 110 ? 1.783 -51.014 -6.537 1.00 49.53 110 ALA A N 1
ATOM 882 C CA . ALA A 1 110 ? 2.977 -51.154 -5.724 1.00 49.53 110 ALA A CA 1
ATOM 883 C C . ALA A 1 110 ? 3.997 -52.111 -6.361 1.00 49.53 110 ALA A C 1
ATOM 885 O O . ALA A 1 110 ? 3.720 -53.294 -6.546 1.00 49.53 110 ALA A O 1
ATOM 886 N N . ALA A 1 111 ? 5.208 -51.616 -6.604 1.00 42.66 111 ALA A N 1
ATOM 887 C CA . ALA A 1 111 ? 6.385 -52.444 -6.819 1.00 42.66 111 ALA A CA 1
ATOM 888 C C . ALA A 1 111 ? 7.589 -51.792 -6.129 1.00 42.66 111 ALA A C 1
ATOM 890 O O . ALA A 1 111 ? 7.934 -50.650 -6.417 1.00 42.66 111 ALA A O 1
ATOM 891 N N . GLY A 1 112 ? 8.214 -52.545 -5.219 1.00 39.06 112 GLY A N 1
ATOM 892 C CA . GLY A 1 112 ? 9.554 -52.261 -4.700 1.00 39.06 112 GLY A CA 1
ATOM 893 C C . GLY A 1 112 ? 9.605 -51.665 -3.296 1.00 39.06 112 GLY A C 1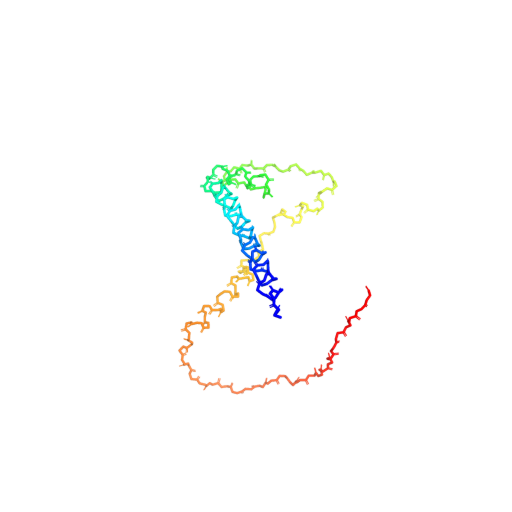
ATOM 894 O O . GLY A 1 112 ? 9.698 -50.456 -3.120 1.00 39.06 112 GLY A O 1
ATOM 895 N N . ARG A 1 113 ? 9.612 -52.536 -2.282 1.00 39.56 113 ARG A N 1
ATOM 896 C CA . ARG A 1 113 ? 10.079 -52.210 -0.929 1.00 39.56 113 ARG A CA 1
ATOM 897 C C . ARG A 1 113 ? 11.600 -51.987 -0.916 1.00 39.56 113 ARG A C 1
ATOM 899 O O . ARG A 1 113 ? 12.328 -52.883 -1.328 1.00 39.56 113 ARG A O 1
ATOM 906 N N . SER A 1 114 ? 11.992 -50.890 -0.257 1.00 45.19 114 SER A N 1
ATOM 907 C CA . SER A 1 114 ? 13.164 -50.713 0.633 1.00 45.19 114 SER A CA 1
ATOM 908 C C . SER A 1 114 ? 14.583 -50.546 0.045 1.00 45.19 114 SER A C 1
ATOM 910 O O . SER A 1 114 ? 14.829 -50.996 -1.069 1.00 45.19 114 SER A O 1
ATOM 912 N N . PRO A 1 115 ? 15.545 -49.971 0.822 1.00 54.56 115 PRO A N 1
ATOM 913 C CA . PRO A 1 115 ? 15.452 -49.535 2.229 1.00 54.56 115 PRO A CA 1
ATOM 914 C C . PRO A 1 115 ? 15.841 -48.069 2.521 1.00 54.56 115 PRO A C 1
ATOM 916 O O . PRO A 1 115 ? 16.494 -47.377 1.747 1.00 54.56 115 PRO A O 1
ATOM 919 N N . ALA A 1 116 ? 15.429 -47.637 3.712 1.00 46.69 116 ALA A N 1
ATOM 920 C CA . ALA A 1 116 ? 15.799 -46.394 4.375 1.00 46.69 116 ALA A C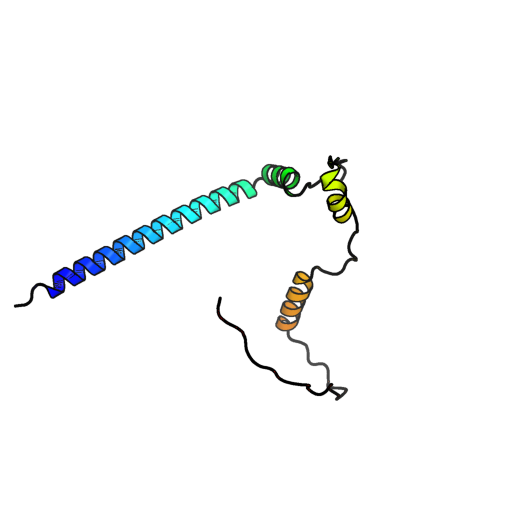A 1
ATOM 921 C C . ALA A 1 116 ? 17.301 -46.319 4.722 1.00 46.69 116 ALA A C 1
ATOM 923 O O . ALA A 1 116 ? 17.880 -47.346 5.080 1.00 46.69 116 ALA A O 1
ATOM 924 N N . PRO A 1 117 ? 17.911 -45.120 4.779 1.00 46.81 117 PRO A N 1
ATOM 925 C CA . PRO A 1 117 ? 19.004 -44.870 5.700 1.00 46.81 117 PRO A CA 1
ATOM 926 C C . PRO A 1 117 ? 18.433 -44.558 7.092 1.00 46.81 117 PRO A C 1
ATOM 928 O O . PRO A 1 117 ? 17.570 -43.700 7.280 1.00 46.81 117 PRO A O 1
ATOM 931 N N . THR A 1 118 ? 18.910 -45.329 8.057 1.00 45.78 118 THR A N 1
ATOM 932 C CA . THR A 1 118 ? 18.692 -45.224 9.498 1.00 45.78 118 THR A CA 1
ATOM 933 C C . THR A 1 118 ? 18.961 -43.827 10.054 1.00 45.78 118 THR A C 1
ATOM 935 O O . THR A 1 118 ? 19.895 -43.141 9.644 1.00 45.78 118 THR A O 1
ATOM 938 N N . ALA A 1 119 ? 18.149 -43.454 11.044 1.00 51.09 119 ALA A N 1
ATOM 939 C CA . ALA A 1 119 ? 18.314 -42.273 11.875 1.00 51.09 119 ALA A CA 1
ATOM 940 C C . ALA A 1 119 ? 19.717 -42.182 12.499 1.00 51.09 119 ALA A C 1
ATOM 942 O O . ALA A 1 119 ? 20.237 -43.171 13.013 1.00 51.09 119 ALA A O 1
ATOM 943 N N . SER A 1 120 ? 20.270 -40.969 12.541 1.00 47.97 120 SER A N 1
ATOM 944 C CA . SER A 1 120 ? 21.301 -40.596 13.505 1.00 47.97 120 SER A CA 1
ATOM 945 C C . SER A 1 120 ? 20.892 -39.279 14.170 1.00 47.97 120 SER A C 1
ATOM 947 O O . SER A 1 120 ? 20.745 -38.269 13.490 1.00 47.97 120 SER A O 1
ATOM 949 N N . ALA A 1 121 ? 20.623 -39.392 15.477 1.00 47.53 121 ALA A N 1
ATOM 950 C CA . ALA A 1 121 ? 20.668 -38.402 16.565 1.00 47.53 121 ALA A CA 1
ATOM 951 C C . ALA A 1 121 ? 20.176 -36.962 16.276 1.00 47.53 121 ALA A C 1
ATOM 953 O O . ALA A 1 121 ? 20.751 -36.228 15.488 1.00 47.53 121 ALA A O 1
ATOM 954 N N . SER A 1 122 ? 19.073 -36.489 16.863 1.00 45.81 122 SER A N 1
ATOM 955 C CA . SER A 1 122 ? 18.894 -36.128 18.286 1.00 45.81 122 SER A CA 1
ATOM 956 C C . SER A 1 122 ? 19.866 -35.050 18.797 1.00 45.81 122 SER A C 1
ATOM 958 O O . SER A 1 122 ? 21.000 -35.362 19.141 1.00 45.81 122 SER A O 1
ATOM 960 N N . ALA A 1 123 ? 19.377 -33.803 18.865 1.00 50.22 123 ALA A N 1
ATOM 961 C CA . ALA A 1 123 ? 19.667 -32.752 19.863 1.00 50.22 123 ALA A CA 1
ATOM 962 C C . ALA A 1 123 ? 18.860 -31.500 19.438 1.00 50.22 123 ALA A C 1
ATOM 964 O O . ALA A 1 123 ? 19.162 -30.875 18.431 1.00 50.22 123 ALA A O 1
ATOM 965 N N . SER A 1 124 ? 17.644 -31.274 19.937 1.00 45.72 124 SER A N 1
ATOM 966 C CA . SER A 1 124 ? 17.304 -30.638 21.220 1.00 45.72 124 SER A CA 1
ATOM 967 C C . SER A 1 124 ? 17.821 -29.195 21.399 1.00 45.72 124 SER A C 1
ATOM 969 O O . SER A 1 124 ? 18.948 -28.991 21.831 1.00 45.72 124 SER A O 1
ATOM 971 N N . ALA A 1 125 ? 16.879 -28.260 21.198 1.00 52.19 125 ALA A N 1
ATOM 972 C CA . ALA A 1 125 ? 16.632 -27.003 21.931 1.00 52.19 125 ALA A CA 1
ATOM 973 C C . ALA A 1 125 ? 17.490 -25.728 21.667 1.00 52.19 125 ALA A C 1
ATOM 975 O O . ALA A 1 125 ? 18.666 -25.820 21.328 1.00 52.19 125 ALA A O 1
ATOM 976 N N . PRO A 1 126 ? 16.879 -24.522 21.800 1.00 55.91 126 PRO A N 1
ATOM 977 C CA . PRO A 1 126 ? 17.419 -23.235 21.341 1.00 55.91 126 PRO A CA 1
ATOM 978 C C . PRO A 1 126 ? 18.207 -22.498 22.442 1.00 55.91 126 PRO A C 1
ATOM 980 O O . PRO A 1 126 ? 18.036 -22.817 23.618 1.00 55.91 126 PRO A O 1
ATOM 983 N N . PRO A 1 127 ? 18.946 -21.421 22.119 1.00 60.38 127 PRO A N 1
ATOM 984 C CA . PRO A 1 127 ? 19.237 -20.380 23.093 1.00 60.38 127 PRO A CA 1
ATOM 985 C C . PRO A 1 127 ? 18.334 -19.156 22.888 1.00 60.38 127 PRO A C 1
ATOM 987 O O . PRO A 1 127 ? 18.294 -18.541 21.822 1.00 60.38 127 PRO A O 1
ATOM 990 N N . ALA A 1 128 ? 17.619 -18.812 23.956 1.00 42.91 128 ALA A N 1
ATOM 991 C CA . ALA A 1 128 ? 17.165 -17.461 24.231 1.00 42.91 128 ALA A CA 1
ATOM 992 C C . ALA A 1 128 ? 18.270 -16.682 24.973 1.00 42.91 128 ALA A C 1
ATOM 994 O O . ALA A 1 128 ? 19.112 -17.287 25.635 1.00 42.91 128 ALA A O 1
ATOM 995 N N . ALA A 1 129 ? 18.117 -15.357 24.942 1.00 40.72 129 ALA A N 1
ATOM 996 C CA . ALA A 1 129 ? 18.686 -14.330 25.820 1.00 40.72 129 ALA A CA 1
ATOM 997 C C . ALA A 1 129 ? 20.000 -13.645 25.399 1.00 40.72 129 ALA A C 1
ATOM 999 O O . ALA A 1 129 ? 20.998 -14.274 25.052 1.00 40.72 129 ALA A O 1
ATOM 1000 N N . GLY A 1 130 ? 19.929 -12.315 25.498 1.00 44.69 130 GLY A N 1
ATOM 1001 C CA . GLY A 1 130 ? 20.940 -11.300 25.235 1.00 44.69 130 GLY A CA 1
ATOM 1002 C C . GLY A 1 130 ? 20.247 -9.963 25.047 1.00 44.69 130 GLY A C 1
ATOM 1003 O O . GLY A 1 130 ? 20.245 -9.491 23.893 1.00 44.69 130 GLY A O 1
#

Radius of gyration: 29.89 Å; chains: 1; bounding box: 63×58×76 Å